Protein AF-A0A2E2MCN4-F1 (afdb_monomer_lite)

pLDDT: mean 74.15, std 14.9, range [43.47, 90.88]

Radius of gyration: 15.07 Å; chains: 1; bounding box: 43×38×28 Å

Foldseek 3Di:
DDDDPDDDPPPPPPVALVVDQAQLVQLVVVVVVPVVLCVPPPCRRRCVHGVDNVSSVVSCVVVVD

Structure (mmCIF, N/CA/C/O backbone):
data_AF-A0A2E2MCN4-F1
#
_entry.id   AF-A0A2E2MCN4-F1
#
loop_
_atom_site.group_PDB
_atom_site.id
_atom_site.type_symbol
_atom_site.label_atom_id
_atom_site.label_alt_id
_atom_site.label_comp_id
_atom_site.label_asym_id
_atom_site.label_entity_id
_atom_site.label_seq_id
_atom_site.pdbx_PDB_ins_code
_atom_site.Cartn_x
_atom_site.Cartn_y
_atom_site.Cartn_z
_atom_site.occupancy
_atom_site.B_iso_or_equiv
_atom_site.auth_seq_id
_atom_site.auth_comp_id
_atom_site.auth_asym_id
_atom_site.auth_atom_id
_atom_site.pdbx_PDB_model_num
ATOM 1 N N . MET A 1 1 ? 27.696 -33.637 -13.133 1.00 43.56 1 MET A N 1
ATOM 2 C CA . MET A 1 1 ? 27.998 -32.200 -13.303 1.00 43.56 1 MET A CA 1
ATOM 3 C C . MET A 1 1 ? 26.716 -31.508 -13.728 1.00 43.56 1 MET A C 1
ATOM 5 O O . MET A 1 1 ? 26.005 -32.049 -14.563 1.00 43.56 1 MET A O 1
ATOM 9 N N . ALA A 1 2 ? 26.380 -30.432 -13.020 1.00 55.31 2 ALA A N 1
ATOM 10 C CA . ALA A 1 2 ? 25.063 -29.815 -12.913 1.00 55.31 2 ALA A CA 1
ATOM 11 C C . ALA A 1 2 ? 24.613 -29.037 -14.161 1.00 55.31 2 ALA A C 1
ATOM 13 O O . ALA A 1 2 ? 25.434 -28.503 -14.899 1.00 55.31 2 ALA A O 1
ATOM 14 N N . GLY A 1 3 ? 23.294 -28.917 -14.320 1.00 44.41 3 GLY A N 1
ATOM 15 C CA . GLY A 1 3 ? 22.645 -28.025 -15.277 1.00 44.41 3 GLY A CA 1
ATOM 16 C C . GLY A 1 3 ? 21.217 -27.732 -14.830 1.00 44.41 3 GLY A C 1
ATOM 17 O O . GLY A 1 3 ? 20.269 -28.248 -15.411 1.00 44.41 3 GLY A O 1
ATOM 18 N N . ALA A 1 4 ? 21.070 -26.969 -13.743 1.00 52.28 4 ALA A N 1
ATOM 19 C CA . ALA A 1 4 ? 19.789 -26.410 -13.330 1.00 52.28 4 ALA A CA 1
ATOM 20 C C . ALA A 1 4 ? 19.352 -25.385 -14.387 1.00 52.28 4 ALA A C 1
ATOM 22 O O . ALA A 1 4 ? 19.951 -24.319 -14.518 1.00 52.28 4 ALA A O 1
ATOM 23 N N . SER A 1 5 ? 18.352 -25.760 -15.184 1.00 45.97 5 SER A N 1
ATOM 24 C CA . SER A 1 5 ? 17.703 -24.890 -16.159 1.00 45.97 5 SER A CA 1
ATOM 25 C C . SER A 1 5 ? 16.991 -23.769 -15.409 1.00 45.97 5 SER A C 1
ATOM 27 O O . SER A 1 5 ? 15.974 -24.003 -14.759 1.00 45.97 5 SER A O 1
ATOM 29 N N . ALA A 1 6 ? 17.551 -22.565 -15.494 1.00 50.31 6 ALA A N 1
ATOM 30 C CA . ALA A 1 6 ? 16.932 -21.321 -15.065 1.00 50.31 6 ALA A CA 1
ATOM 31 C C . ALA A 1 6 ? 15.717 -21.024 -15.960 1.00 50.31 6 ALA A C 1
ATOM 33 O O . ALA A 1 6 ? 15.802 -20.274 -16.929 1.00 50.31 6 ALA A O 1
ATOM 34 N N . SER A 1 7 ? 14.589 -21.667 -15.663 1.00 56.12 7 SER A N 1
ATOM 35 C CA . SER A 1 7 ? 13.290 -21.067 -15.951 1.00 56.12 7 SER A CA 1
ATOM 36 C C . SER A 1 7 ? 13.073 -19.909 -14.980 1.00 56.12 7 SER A C 1
ATOM 38 O O . SER A 1 7 ? 13.611 -19.920 -13.880 1.00 56.12 7 SER A O 1
ATOM 40 N N . GLU A 1 8 ? 12.252 -18.948 -15.395 1.00 52.47 8 GLU A N 1
ATOM 41 C CA . GLU A 1 8 ? 11.825 -17.763 -14.635 1.00 52.47 8 GLU A CA 1
ATOM 42 C C . GLU A 1 8 ? 12.721 -16.529 -14.762 1.00 52.47 8 GLU A C 1
ATOM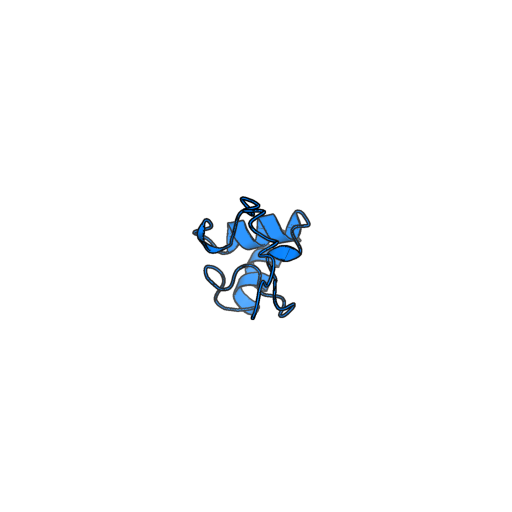 44 O O . GLU A 1 8 ? 13.209 -15.948 -13.801 1.00 52.47 8 GLU A O 1
ATOM 49 N N . THR A 1 9 ? 12.791 -16.009 -15.982 1.00 48.12 9 THR A N 1
ATOM 50 C CA . THR A 1 9 ? 12.810 -14.554 -16.179 1.00 48.12 9 THR A CA 1
ATOM 51 C C . THR A 1 9 ? 11.591 -14.129 -16.983 1.00 48.12 9 THR A C 1
ATOM 53 O O . THR A 1 9 ? 11.682 -13.393 -17.960 1.00 48.12 9 THR A O 1
ATOM 56 N N . VAL A 1 10 ? 10.399 -14.550 -16.544 1.00 49.50 10 VAL A N 1
ATOM 57 C CA . VAL A 1 10 ? 9.220 -13.728 -16.825 1.00 49.50 10 VAL A CA 1
ATOM 58 C C . VAL A 1 10 ? 9.316 -12.550 -15.863 1.00 49.50 10 VAL A C 1
ATOM 60 O O . VAL A 1 10 ? 8.770 -12.571 -14.760 1.00 49.50 10 VAL A O 1
ATOM 63 N N . LEU A 1 11 ? 10.085 -11.542 -16.281 1.00 46.91 11 LEU A N 1
ATOM 64 C CA . LEU A 1 11 ? 10.026 -10.185 -15.761 1.00 46.91 11 LEU A CA 1
ATOM 65 C C . LEU A 1 11 ? 8.649 -9.639 -16.144 1.00 46.91 11 LEU A C 1
ATOM 67 O O . LEU A 1 11 ? 8.506 -8.785 -17.013 1.00 46.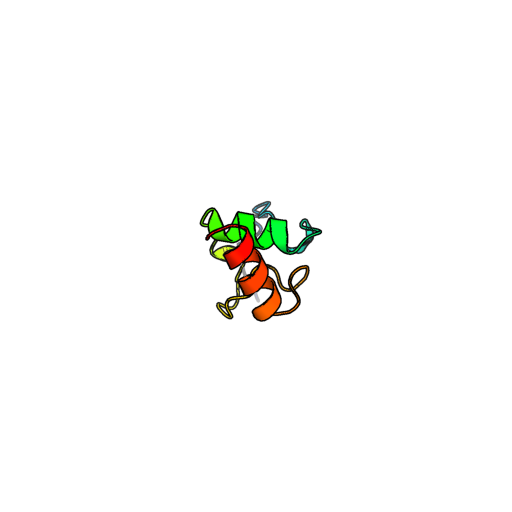91 11 LEU A O 1
ATOM 71 N N . GLU A 1 12 ? 7.606 -10.201 -15.538 1.00 44.25 12 GLU A N 1
ATOM 72 C CA . GLU A 1 12 ? 6.351 -9.502 -15.447 1.00 44.25 12 GLU A CA 1
ATOM 73 C C . GLU A 1 12 ? 6.717 -8.178 -14.801 1.00 44.25 12 GLU A C 1
ATOM 75 O O . GLU A 1 12 ? 7.159 -8.143 -13.649 1.00 44.25 12 GLU A O 1
ATOM 80 N N . ALA A 1 13 ? 6.573 -7.101 -15.566 1.00 43.47 13 ALA A N 1
ATOM 81 C CA . ALA A 1 13 ? 6.474 -5.752 -15.051 1.00 43.47 13 ALA A CA 1
ATOM 82 C C . ALA A 1 13 ? 5.183 -5.665 -14.221 1.00 43.47 13 ALA A C 1
ATOM 84 O O . ALA A 1 13 ? 4.249 -4.935 -14.531 1.00 43.47 13 ALA A O 1
ATOM 85 N N . ARG A 1 14 ? 5.113 -6.495 -13.176 1.00 52.31 14 ARG A N 1
ATOM 86 C CA . ARG A 1 14 ? 4.230 -6.352 -12.040 1.00 52.31 14 ARG A CA 1
ATOM 87 C C . ARG A 1 14 ? 4.543 -4.953 -11.565 1.00 52.31 14 ARG A C 1
ATOM 89 O O . ARG A 1 14 ? 5.712 -4.664 -11.312 1.00 52.31 14 ARG A O 1
ATOM 96 N N . LEU A 1 15 ? 3.533 -4.097 -11.498 1.00 56.56 15 LEU A N 1
ATOM 97 C CA . LEU A 1 15 ? 3.602 -2.880 -10.705 1.00 56.56 15 LEU A CA 1
ATOM 98 C C . LEU A 1 15 ? 3.956 -3.346 -9.295 1.00 56.56 15 LEU A C 1
ATOM 100 O O . LEU A 1 15 ? 3.114 -3.810 -8.531 1.00 56.56 15 LEU A O 1
ATOM 104 N N . THR A 1 16 ? 5.255 -3.422 -9.035 1.00 62.47 16 THR A N 1
ATOM 105 C CA . THR A 1 16 ? 5.768 -3.876 -7.760 1.00 62.47 16 THR A CA 1
ATOM 106 C C . THR A 1 16 ? 5.653 -2.685 -6.847 1.00 62.47 16 THR A C 1
ATOM 108 O O . THR A 1 16 ? 5.829 -1.543 -7.262 1.00 62.47 16 THR A O 1
ATOM 111 N N . CYS A 1 17 ? 5.409 -2.958 -5.585 1.00 67.38 17 CYS A N 1
ATOM 112 C CA . CYS A 1 17 ? 5.380 -1.986 -4.507 1.00 67.38 17 CYS A CA 1
ATOM 113 C C . CYS A 1 17 ? 6.548 -0.982 -4.526 1.00 67.38 17 CYS A C 1
ATOM 115 O O . CYS A 1 17 ? 6.405 0.128 -4.044 1.00 67.38 17 CYS A O 1
ATOM 117 N N . LYS A 1 18 ? 7.685 -1.346 -5.141 1.00 66.62 18 LYS A N 1
ATOM 118 C CA . LYS A 1 18 ? 8.856 -0.481 -5.360 1.00 66.62 18 LYS A CA 1
ATOM 119 C C . LYS A 1 18 ? 8.644 0.657 -6.364 1.00 66.62 18 LYS A C 1
ATOM 121 O O . LYS A 1 18 ? 9.428 1.597 -6.377 1.00 66.62 18 LYS A O 1
ATOM 126 N N . GLN A 1 19 ? 7.661 0.537 -7.251 1.00 72.69 19 GLN A N 1
ATOM 127 C CA . GLN A 1 19 ? 7.271 1.587 -8.193 1.00 72.69 19 GLN A CA 1
ATOM 128 C C . GLN A 1 19 ? 6.183 2.497 -7.621 1.00 72.69 19 GLN A C 1
ATOM 130 O O . GLN A 1 19 ? 5.953 3.572 -8.165 1.00 72.69 19 GLN A O 1
ATOM 135 N N . MET A 1 20 ? 5.521 2.069 -6.546 1.00 72.12 20 MET A N 1
ATOM 136 C CA . MET A 1 20 ? 4.565 2.894 -5.825 1.00 72.12 20 MET A CA 1
ATOM 137 C C . MET A 1 20 ? 5.306 3.769 -4.825 1.00 72.12 20 MET A C 1
ATOM 139 O O . MET A 1 20 ? 6.275 3.341 -4.202 1.00 72.12 20 MET A O 1
ATOM 143 N N . THR A 1 21 ? 4.836 4.998 -4.666 1.00 77.25 21 THR A N 1
ATOM 144 C CA . THR A 1 21 ? 5.382 5.971 -3.709 1.00 77.25 21 THR A CA 1
ATOM 145 C C . THR A 1 21 ? 4.429 6.271 -2.558 1.00 77.25 21 THR A C 1
ATOM 147 O O . THR A 1 21 ? 4.808 6.987 -1.635 1.00 77.25 21 THR A O 1
ATOM 150 N N . SER A 1 22 ? 3.205 5.737 -2.592 1.00 84.31 22 SER A N 1
ATOM 151 C CA . SER A 1 22 ? 2.154 6.062 -1.630 1.00 84.31 22 SER A CA 1
ATOM 152 C C . SER A 1 22 ? 1.352 4.827 -1.237 1.00 84.31 22 SER A C 1
ATOM 154 O O . SER A 1 22 ? 1.003 4.008 -2.089 1.00 84.31 22 SER A O 1
ATOM 156 N N . CYS A 1 23 ? 1.043 4.713 0.058 1.00 86.00 23 CYS A N 1
ATOM 157 C CA . CYS A 1 23 ? 0.224 3.624 0.586 1.00 86.00 23 CYS A CA 1
ATOM 158 C C . CYS A 1 23 ? -1.201 3.656 0.005 1.00 86.00 23 CYS A C 1
ATOM 160 O O . CYS A 1 23 ? -1.757 2.611 -0.314 1.00 86.00 23 CYS A O 1
ATOM 162 N N . GLU A 1 24 ? -1.759 4.845 -0.249 1.00 86.94 24 GLU A N 1
ATOM 163 C CA . GLU A 1 24 ? -3.053 5.004 -0.931 1.00 86.94 24 GLU A CA 1
ATOM 164 C C . GLU A 1 24 ? -3.103 4.310 -2.296 1.00 86.94 24 GLU A C 1
ATOM 166 O O . GLU A 1 24 ? -4.022 3.532 -2.548 1.00 86.94 24 GLU A O 1
ATOM 171 N N . ASP A 1 25 ? -2.093 4.511 -3.145 1.00 85.06 25 ASP A N 1
ATOM 172 C CA . ASP A 1 25 ? -2.025 3.865 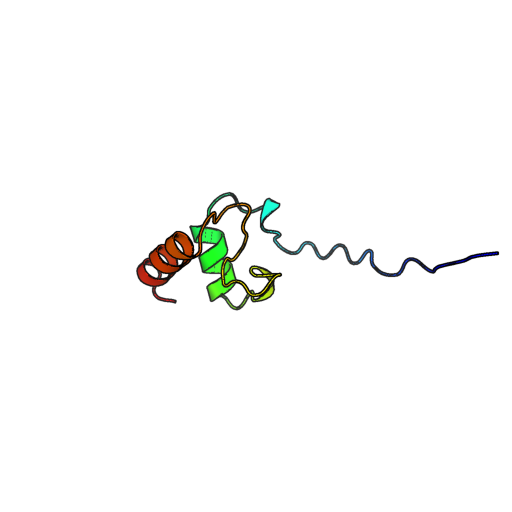-4.461 1.00 85.06 25 ASP A CA 1
ATOM 173 C C . ASP A 1 25 ? -1.909 2.340 -4.343 1.00 85.06 25 ASP A C 1
ATOM 175 O O . ASP A 1 25 ? -2.518 1.604 -5.126 1.00 85.06 25 ASP A O 1
ATOM 179 N N . ALA A 1 26 ? -1.176 1.852 -3.338 1.00 85.75 26 ALA A N 1
ATOM 180 C CA . ALA A 1 26 ? -1.068 0.424 -3.056 1.00 85.75 26 ALA A CA 1
ATOM 181 C C . ALA A 1 26 ? -2.399 -0.186 -2.622 1.00 85.75 26 ALA A C 1
ATOM 183 O O . ALA A 1 26 ? -2.785 -1.245 -3.123 1.00 85.75 26 ALA A O 1
ATOM 184 N N . VAL A 1 27 ? -3.122 0.495 -1.735 1.00 87.44 27 VAL A N 1
ATOM 185 C CA . VAL A 1 27 ? -4.443 0.066 -1.278 1.00 87.44 27 VAL A CA 1
ATOM 186 C C . VAL A 1 27 ? -5.457 0.123 -2.416 1.00 87.44 27 VAL A C 1
ATOM 188 O O . VAL A 1 27 ? -6.214 -0.828 -2.589 1.00 87.44 27 VAL A O 1
ATOM 191 N N . MET A 1 28 ? -5.443 1.169 -3.246 1.00 85.88 28 MET A N 1
ATOM 192 C CA . MET A 1 28 ? -6.297 1.250 -4.434 1.00 85.88 28 MET A CA 1
ATOM 193 C C . MET A 1 28 ? -6.028 0.100 -5.403 1.00 85.88 28 MET A C 1
ATOM 195 O O . MET A 1 28 ? -6.971 -0.534 -5.878 1.00 85.88 28 MET A O 1
ATOM 199 N N . LEU A 1 29 ? -4.756 -0.219 -5.670 1.00 84.62 29 LEU A N 1
ATOM 200 C CA . LEU A 1 29 ? -4.402 -1.342 -6.536 1.00 84.62 29 LEU A CA 1
ATOM 201 C C . LEU A 1 29 ? -4.868 -2.677 -5.935 1.00 84.62 29 LEU A C 1
ATOM 203 O O . LEU A 1 29 ? -5.418 -3.522 -6.645 1.00 84.62 29 LEU A O 1
ATOM 207 N N . TRP A 1 30 ? -4.681 -2.858 -4.625 1.00 84.81 30 TRP A N 1
ATOM 208 C CA . TRP A 1 30 ? -5.129 -4.048 -3.906 1.00 84.81 30 TRP A CA 1
ATOM 209 C C . TRP A 1 30 ? -6.650 -4.208 -3.973 1.00 84.81 30 TRP A C 1
ATOM 211 O O . TRP A 1 30 ? -7.144 -5.277 -4.336 1.00 84.81 30 TRP A O 1
ATOM 221 N N . CYS A 1 31 ? -7.387 -3.122 -3.744 1.00 85.25 31 CYS A N 1
ATOM 222 C CA . CYS A 1 31 ? -8.840 -3.079 -3.865 1.00 85.25 31 CYS A CA 1
ATOM 223 C C . CYS A 1 31 ? -9.342 -3.282 -5.297 1.00 85.25 31 CYS A C 1
ATOM 225 O O . CYS A 1 31 ? -10.422 -3.832 -5.491 1.00 85.25 31 CYS A O 1
ATOM 227 N N . ASN A 1 32 ? -8.538 -2.947 -6.307 1.00 83.88 32 ASN A N 1
ATOM 228 C CA . ASN A 1 32 ? -8.816 -3.274 -7.706 1.00 83.88 32 ASN A CA 1
ATOM 229 C C . ASN A 1 32 ? -8.645 -4.780 -8.026 1.00 83.88 32 ASN A C 1
ATOM 231 O O . ASN A 1 32 ? -8.743 -5.190 -9.182 1.00 83.88 32 ASN A O 1
ATOM 235 N N . GLY A 1 33 ? -8.379 -5.618 -7.016 1.00 80.19 33 GLY A N 1
ATOM 236 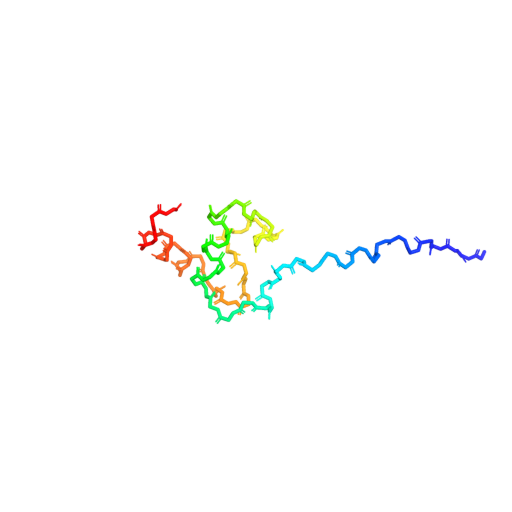C CA . GLY A 1 33 ? -8.243 -7.070 -7.141 1.00 80.19 33 GLY A CA 1
ATOM 237 C C . GLY A 1 33 ? -6.801 -7.548 -7.292 1.00 80.19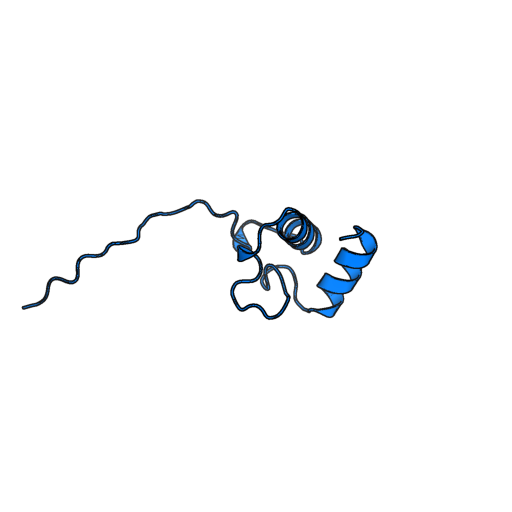 33 GLY A C 1
ATOM 238 O O . GLY A 1 33 ? -6.568 -8.713 -7.615 1.00 80.19 33 GLY A O 1
ATOM 239 N N . TYR A 1 34 ? -5.812 -6.680 -7.061 1.00 81.88 34 TYR A N 1
ATOM 240 C CA . TYR A 1 34 ? -4.407 -7.063 -7.129 1.00 81.88 34 TYR A CA 1
ATOM 241 C C . TYR A 1 34 ? -3.951 -7.732 -5.827 1.00 81.88 34 TYR A C 1
ATOM 243 O O . TYR A 1 34 ? -3.162 -7.183 -5.061 1.00 81.88 34 TYR A O 1
ATOM 251 N N . SER A 1 35 ? -4.419 -8.958 -5.581 1.00 74.06 35 SER A N 1
ATOM 252 C CA . SER A 1 35 ? -4.094 -9.740 -4.373 1.00 74.06 35 SER A CA 1
ATOM 253 C C . SER A 1 35 ? -2.593 -9.985 -4.187 1.00 74.06 35 SER A C 1
ATOM 255 O O . SER A 1 35 ? -2.147 -10.248 -3.085 1.00 74.06 35 SER A O 1
ATOM 257 N N . ARG A 1 36 ? -1.801 -9.859 -5.259 1.00 74.50 36 ARG A N 1
ATOM 258 C CA . ARG A 1 36 ? -0.333 -9.949 -5.240 1.00 74.50 36 ARG A CA 1
ATOM 259 C C . ARG A 1 36 ? 0.371 -8.736 -4.617 1.00 74.50 36 ARG A C 1
ATOM 261 O O . ARG A 1 36 ? 1.593 -8.785 -4.503 1.00 74.50 36 ARG A O 1
ATOM 268 N N . ALA A 1 37 ? -0.346 -7.657 -4.283 1.00 77.12 37 ALA A N 1
ATOM 269 C CA . ALA A 1 37 ? 0.214 -6.547 -3.503 1.00 77.12 37 ALA A CA 1
ATOM 270 C C . ALA A 1 37 ? 0.586 -6.987 -2.080 1.00 77.12 37 ALA A C 1
ATOM 272 O O . ALA A 1 37 ? 1.544 -6.463 -1.520 1.00 77.12 37 ALA A O 1
ATOM 273 N N . ASP A 1 38 ? -0.162 -7.947 -1.540 1.00 77.06 38 ASP A N 1
ATOM 274 C CA . ASP A 1 38 ? 0.038 -8.583 -0.243 1.00 77.06 38 ASP A CA 1
ATOM 275 C C . ASP A 1 38 ? 0.625 -9.986 -0.491 1.00 77.06 38 ASP A C 1
ATOM 277 O O . ASP A 1 38 ? -0.083 -10.962 -0.761 1.00 77.06 38 ASP A O 1
ATOM 281 N N . GLY A 1 39 ? 1.957 -10.049 -0.568 1.00 70.81 39 GLY A N 1
ATOM 282 C CA . GLY A 1 39 ? 2.682 -11.262 -0.958 1.00 70.81 39 GLY A CA 1
ATOM 283 C C . GLY A 1 39 ? 2.728 -12.313 0.149 1.00 70.81 39 GLY A C 1
ATOM 284 O O . GLY A 1 39 ? 2.772 -13.511 -0.136 1.00 70.81 39 GLY A O 1
ATOM 285 N N . ASP A 1 40 ? 2.695 -11.862 1.394 1.00 74.50 40 ASP A N 1
ATOM 286 C CA . ASP A 1 40 ? 2.793 -12.641 2.621 1.00 74.50 40 ASP A CA 1
ATOM 287 C C . ASP A 1 40 ? 1.438 -12.866 3.315 1.00 74.50 40 ASP A C 1
ATOM 289 O O . ASP A 1 40 ? 1.365 -13.660 4.253 1.00 74.50 40 ASP A O 1
ATOM 293 N N . ASN A 1 41 ? 0.350 -12.316 2.758 1.00 74.75 41 ASN A N 1
ATOM 294 C CA . ASN A 1 41 ? -1.027 -12.449 3.252 1.00 74.75 41 ASN A CA 1
ATOM 295 C C . ASN A 1 41 ? -1.185 -11.950 4.695 1.00 74.75 41 ASN A C 1
ATOM 297 O O . ASN A 1 41 ? -1.974 -12.493 5.475 1.00 74.75 41 ASN A O 1
ATOM 301 N N . ASP A 1 42 ? -0.422 -10.923 5.055 1.00 76.38 42 ASP A N 1
ATOM 302 C CA . ASP A 1 42 ? -0.489 -10.264 6.355 1.00 76.38 42 ASP A CA 1
ATOM 303 C C . ASP A 1 42 ? -1.548 -9.143 6.373 1.00 76.38 42 ASP A C 1
ATOM 305 O O . ASP A 1 42 ? -1.895 -8.621 7.436 1.00 76.38 42 ASP A O 1
ATOM 309 N N . GLY A 1 43 ? -2.126 -8.825 5.209 1.00 78.88 43 GLY A N 1
ATOM 310 C CA . GLY A 1 43 ? -3.108 -7.769 5.008 1.00 78.88 43 GLY A CA 1
ATOM 311 C C . GLY A 1 43 ? -2.490 -6.388 4.790 1.00 78.88 43 GLY A C 1
ATOM 312 O O . GLY A 1 43 ? -3.232 -5.401 4.818 1.00 78.88 43 GLY A O 1
ATOM 313 N N . ILE A 1 44 ? -1.172 -6.296 4.573 1.00 85.25 44 ILE A N 1
ATOM 314 C CA . ILE A 1 44 ? -0.458 -5.059 4.252 1.00 85.25 44 ILE A CA 1
ATOM 315 C C . ILE A 1 44 ? -0.036 -5.092 2.778 1.00 85.25 44 ILE A C 1
ATOM 317 O O . ILE A 1 44 ? 1.003 -5.650 2.428 1.00 85.25 44 ILE A O 1
ATOM 321 N N . PRO A 1 45 ? -0.792 -4.451 1.866 1.00 85.06 45 PRO A N 1
ATOM 322 C CA . PRO A 1 45 ? -0.334 -4.310 0.500 1.00 85.06 45 PRO A CA 1
ATOM 323 C C . PRO A 1 45 ? 0.915 -3.434 0.483 1.00 85.06 45 PRO A C 1
ATOM 325 O O . PRO A 1 45 ? 0.903 -2.303 0.962 1.00 85.06 45 PRO A O 1
ATOM 328 N N . CYS A 1 46 ? 1.979 -3.927 -0.137 1.00 80.25 46 CYS A N 1
ATOM 329 C CA . CYS A 1 46 ? 3.170 -3.138 -0.396 1.00 80.25 46 CYS A CA 1
ATOM 330 C C . CYS A 1 46 ? 3.800 -2.485 0.842 1.00 80.25 46 CYS A C 1
ATOM 332 O O . CYS A 1 46 ? 3.876 -1.261 0.935 1.00 80.25 46 CYS A O 1
ATOM 334 N N . GLU A 1 47 ? 4.391 -3.305 1.714 1.00 78.12 47 GLU A N 1
ATOM 335 C CA . GLU A 1 47 ? 5.111 -2.894 2.937 1.00 78.12 47 GLU A CA 1
ATOM 336 C C . GLU A 1 47 ? 6.188 -1.795 2.753 1.00 78.12 47 GLU A C 1
ATOM 338 O O . GLU A 1 47 ? 6.583 -1.114 3.698 1.00 78.12 47 GLU A O 1
ATOM 343 N N . ASN A 1 48 ? 6.672 -1.596 1.519 1.00 80.50 48 ASN A N 1
ATOM 344 C CA . ASN A 1 48 ? 7.608 -0.514 1.192 1.00 80.50 48 ASN A CA 1
ATOM 345 C C . ASN A 1 48 ? 6.972 0.883 1.274 1.00 80.50 48 ASN A C 1
ATOM 347 O O . ASN A 1 48 ? 7.696 1.852 1.483 1.00 80.50 48 ASN A O 1
ATOM 351 N N . VAL A 1 49 ? 5.656 0.985 1.067 1.00 84.88 49 VAL A N 1
ATOM 352 C CA . VAL A 1 49 ? 4.896 2.241 1.145 1.00 84.88 49 VAL A CA 1
ATOM 353 C C . VAL A 1 49 ? 3.898 2.243 2.295 1.00 84.88 49 VAL A C 1
ATOM 355 O O . VAL A 1 49 ? 3.682 3.293 2.883 1.00 84.88 49 VAL A O 1
ATOM 358 N N . CYS A 1 50 ? 3.309 1.092 2.625 1.00 85.44 50 CYS A N 1
ATOM 359 C CA . CYS A 1 50 ? 2.415 0.931 3.764 1.00 85.44 50 CYS A CA 1
ATOM 360 C C . CYS A 1 50 ? 3.186 0.320 4.932 1.00 85.44 50 CYS A C 1
ATOM 362 O O . CYS A 1 50 ? 3.555 -0.846 4.888 1.00 85.44 50 CYS A O 1
ATOM 364 N N . HIS A 1 51 ? 3.406 1.063 6.012 1.00 82.44 51 HIS A N 1
ATOM 365 C CA . HIS A 1 51 ? 4.226 0.562 7.122 1.00 82.44 51 HIS A CA 1
ATOM 366 C C . HIS A 1 51 ? 3.432 -0.225 8.171 1.00 82.44 51 HIS A C 1
ATOM 368 O O . HIS A 1 51 ? 4.008 -0.747 9.128 1.00 82.44 51 HIS A O 1
ATOM 374 N N . SER A 1 52 ? 2.100 -0.258 8.079 1.00 85.75 52 SER A N 1
ATOM 375 C CA . SER A 1 52 ? 1.247 -0.873 9.097 1.00 85.75 52 SER A CA 1
ATOM 376 C C . SER A 1 52 ? -0.140 -1.238 8.576 1.00 85.75 52 SER A C 1
ATOM 378 O O . SER A 1 52 ? -0.777 -0.455 7.877 1.00 85.75 52 SER A O 1
ATOM 380 N N . LEU A 1 53 ? -0.681 -2.355 9.074 1.00 86.12 53 LEU A N 1
ATOM 381 C CA . LEU A 1 53 ? -2.080 -2.771 8.891 1.00 86.12 53 LEU A CA 1
ATOM 382 C C . LEU A 1 53 ? -3.086 -1.669 9.244 1.00 86.12 53 LEU A C 1
ATOM 384 O O . LEU A 1 53 ? -4.127 -1.539 8.609 1.00 86.12 53 LEU A O 1
ATOM 388 N N . ARG A 1 54 ? -2.788 -0.874 10.277 1.00 88.88 54 ARG A N 1
ATOM 389 C CA . ARG A 1 54 ? -3.648 0.236 10.699 1.00 88.88 54 ARG A CA 1
ATOM 390 C C . ARG A 1 54 ? -3.770 1.304 9.613 1.00 88.88 54 ARG A C 1
ATOM 392 O O . ARG A 1 54 ? -4.882 1.713 9.318 1.00 88.88 54 ARG A O 1
ATOM 399 N N . GLU A 1 55 ? -2.651 1.691 9.007 1.00 88.94 55 GLU A N 1
ATOM 400 C CA . GLU A 1 55 ? -2.612 2.686 7.930 1.00 88.94 55 GLU A CA 1
ATOM 401 C C . GLU A 1 55 ? -3.412 2.194 6.718 1.00 88.94 55 GLU A C 1
ATOM 403 O O . GLU A 1 55 ? -4.277 2.896 6.203 1.00 88.94 55 GLU A O 1
ATOM 408 N N . VAL A 1 56 ? -3.215 0.927 6.353 1.00 88.19 56 VAL A N 1
ATOM 409 C CA . VAL A 1 56 ? -3.972 0.248 5.296 1.00 88.19 56 VAL A CA 1
ATOM 410 C C . VAL A 1 56 ? -5.469 0.255 5.595 1.00 88.19 56 VAL A C 1
ATOM 412 O O . VAL A 1 56 ? -6.264 0.580 4.721 1.00 88.19 56 VAL A O 1
ATOM 415 N N . MET A 1 57 ? -5.872 -0.085 6.823 1.00 88.38 57 MET A N 1
ATOM 416 C CA . MET A 1 57 ? -7.277 -0.081 7.237 1.00 88.38 57 MET A CA 1
ATOM 417 C C . MET A 1 57 ? -7.892 1.321 7.227 1.00 88.38 57 MET A C 1
ATOM 419 O O . MET A 1 57 ? -9.036 1.465 6.802 1.00 88.38 57 MET A O 1
ATOM 423 N N . GLU A 1 58 ? -7.162 2.345 7.674 1.00 90.88 58 GLU A N 1
ATOM 424 C CA . GLU A 1 58 ? -7.616 3.740 7.626 1.00 90.88 58 GLU A CA 1
ATOM 425 C C . GLU A 1 58 ? -7.858 4.187 6.182 1.00 90.88 58 GLU A C 1
ATOM 427 O O . GLU A 1 58 ? -8.920 4.724 5.869 1.00 90.88 58 GLU A O 1
ATOM 432 N N . ILE A 1 59 ? -6.922 3.886 5.283 1.00 89.31 59 ILE A N 1
ATOM 433 C CA . ILE A 1 59 ? -7.027 4.204 3.858 1.00 89.31 59 ILE A CA 1
ATOM 434 C C . ILE A 1 59 ? -8.170 3.422 3.204 1.00 89.31 59 ILE A C 1
ATOM 436 O O . ILE A 1 59 ? -8.971 3.988 2.467 1.00 89.31 59 ILE A O 1
ATOM 440 N N . ARG A 1 60 ? -8.305 2.131 3.508 1.00 87.94 60 ARG A N 1
ATOM 441 C CA . ARG A 1 60 ? -9.419 1.295 3.041 1.00 87.94 60 ARG A CA 1
ATOM 442 C C . ARG A 1 60 ? -10.774 1.849 3.454 1.00 87.94 60 ARG A C 1
ATOM 444 O O . ARG A 1 60 ? -11.661 1.990 2.616 1.00 87.94 60 ARG A O 1
ATOM 451 N N . GLN A 1 61 ? -10.915 2.256 4.717 1.00 89.81 61 GLN A N 1
ATOM 452 C CA . GLN A 1 61 ? -12.130 2.922 5.186 1.00 89.81 61 GLN A CA 1
ATOM 453 C C . GLN A 1 61 ? -12.362 4.273 4.506 1.00 89.81 61 GLN A C 1
ATOM 455 O O . GLN A 1 61 ? -13.508 4.598 4.202 1.00 89.81 61 GLN A O 1
ATOM 460 N N . ALA A 1 62 ? -11.303 5.043 4.249 1.00 89.19 62 ALA A N 1
ATOM 461 C CA . ALA A 1 62 ? -11.403 6.324 3.557 1.00 89.19 62 ALA A CA 1
ATOM 462 C C . ALA A 1 62 ? -11.833 6.167 2.086 1.00 89.19 62 ALA A C 1
ATOM 464 O O . A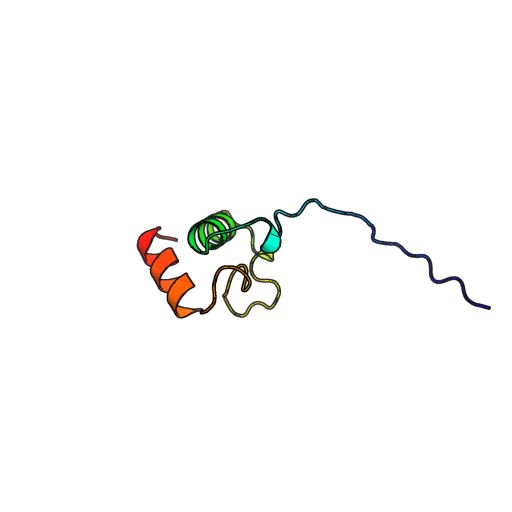LA A 1 62 ? -12.626 6.969 1.595 1.00 89.19 62 ALA A O 1
ATOM 465 N N . ILE A 1 63 ? -11.342 5.133 1.396 1.00 85.38 63 ILE A N 1
ATOM 466 C CA . ILE A 1 63 ? -11.620 4.861 -0.024 1.00 85.38 63 ILE A CA 1
ATOM 467 C C . ILE A 1 63 ? -12.927 4.068 -0.206 1.00 85.38 63 ILE A C 1
ATOM 469 O O . ILE A 1 63 ? -13.589 4.192 -1.236 1.00 85.38 63 ILE A O 1
ATOM 473 N N . GLY A 1 64 ? -13.341 3.289 0.794 1.00 83.88 64 GLY A N 1
ATOM 474 C CA . GLY A 1 64 ? -14.573 2.501 0.759 1.00 83.88 64 GLY A CA 1
ATOM 475 C C . GLY A 1 64 ? -14.423 1.143 0.071 1.00 83.88 64 GLY A C 1
ATOM 476 O O . GLY A 1 64 ? -15.332 0.714 -0.642 1.00 83.88 64 GLY A O 1
ATOM 477 N N . CYS A 1 65 ? -13.292 0.473 0.299 1.00 74.88 65 CYS A N 1
ATOM 478 C CA . CYS A 1 65 ? -13.026 -0.915 -0.079 1.00 74.88 65 CYS A CA 1
ATOM 479 C C . CYS A 1 65 ? -12.442 -1.702 1.121 1.00 74.88 65 CYS A C 1
ATOM 481 O O . CYS A 1 65 ? -12.496 -2.948 1.134 1.00 74.88 65 CYS A O 1
#

Sequence (65 aa):
MAGASASETVLEARLTCKQMTSCEDAVMLWCNGYSRADGDNDGIPCENVCHSLREVMEIRQAIGC

Secondary structure (DSSP, 8-state):
----------------TTT---HHHHHHHHHTT-GGGSSSSSS-TTTTT---HHHHHHHHHHHT-